Protein AF-A0A6V7MAX3-F1 (afdb_monomer)

InterPro domains:
  IPR036678 MutS, connector domain superfamily [G3DSA:3.30.420.110] (1-130)

Sequence (147 aa):
HIVYERGNPSETTMRIFNTLLATAQKEPLQKDVQFYSAVKTLKILHEGDYFKNESGDDFEWPEGLKSFLNPADSLGLTPHEDKELAINALGGCVYLLKNFVLDQQILGQKHFQEYVPPDVVFSGEKSTVVEGGLSTMVLDAITINNL

pLDDT: mean 82.18, std 13.78, range [38.25, 94.31]

Secondary structure (DSSP, 8-state):
-EEEETT-S-HHHHHHHHHTTTTS-EEEEPBTTTB--HHHHHHHHHHTT--B-TTSSSB---HHHHTTB-TT-TT--SB-GGGHHHHHHHHHHHHHHHHTT-HHHHHTT--------HHHHHTTS-----SS--------HHHHHH-

Solvent-accessible surface area (backbone atoms only — not comparable to full-atom values): 8879 Å² total; per-residue (Å²): 118,46,77,46,48,58,87,66,70,49,72,70,56,50,48,45,47,57,65,80,38,60,87,50,57,73,47,72,25,49,69,72,76,42,21,24,45,32,49,56,27,37,46,50,52,67,72,61,71,32,40,55,39,98,86,62,81,49,82,49,82,36,74,45,50,54,83,38,31,26,89,88,41,94,81,45,49,44,54,22,84,96,37,34,68,61,40,23,54,47,16,35,52,51,44,49,28,51,73,69,73,41,36,62,73,58,53,45,65,51,83,50,76,76,88,71,63,65,68,57,68,73,70,68,84,70,91,71,78,68,90,66,94,69,86,73,82,87,71,54,73,70,57,62,75,73,108

Structure (mmCIF, N/CA/C/O backbone):
data_AF-A0A6V7MAX3-F1
#
_entry.id   AF-A0A6V7MAX3-F1
#
loop_
_atom_site.group_PDB
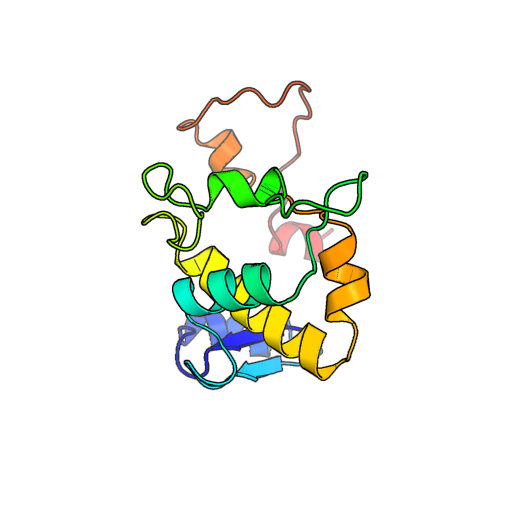_atom_site.id
_atom_site.type_symbol
_atom_site.label_atom_id
_atom_site.label_alt_id
_atom_site.label_comp_id
_atom_site.label_asym_id
_atom_site.label_entity_id
_atom_site.label_seq_id
_atom_site.pdbx_PDB_ins_code
_atom_site.Cartn_x
_atom_site.Cartn_y
_atom_site.Cartn_z
_atom_site.occupancy
_atom_site.B_iso_or_equiv
_atom_site.auth_seq_id
_atom_site.auth_comp_id
_atom_site.auth_asym_id
_atom_site.auth_atom_id
_atom_site.pdbx_PDB_model_num
ATOM 1 N N . HIS A 1 1 ? -14.251 -1.642 0.299 1.00 82.56 1 HIS A N 1
ATOM 2 C CA . HIS A 1 1 ? -13.435 -2.847 0.539 1.00 82.56 1 HIS A CA 1
ATOM 3 C C . HIS A 1 1 ? -12.141 -2.382 1.189 1.00 82.56 1 HIS A C 1
ATOM 5 O O . HIS A 1 1 ? -11.528 -1.471 0.651 1.00 82.56 1 HIS A O 1
ATOM 11 N N . ILE A 1 2 ? -11.790 -2.898 2.366 1.00 88.44 2 ILE A N 1
ATOM 12 C CA . ILE A 1 2 ? -10.567 -2.539 3.094 1.00 88.44 2 ILE A CA 1
ATOM 13 C C . ILE A 1 2 ? -9.586 -3.696 2.987 1.00 88.44 2 ILE A C 1
ATOM 15 O O . ILE A 1 2 ? -9.944 -4.840 3.267 1.00 88.44 2 ILE A O 1
ATOM 19 N N . VAL A 1 3 ? -8.354 -3.370 2.628 1.00 90.88 3 VAL A N 1
ATOM 20 C CA . VAL A 1 3 ? -7.277 -4.321 2.373 1.00 90.88 3 VAL A CA 1
ATOM 21 C C . VAL A 1 3 ? -6.133 -3.960 3.298 1.00 90.88 3 VAL A C 1
ATOM 23 O O . VAL A 1 3 ? -5.757 -2.791 3.383 1.00 90.88 3 VAL A O 1
ATOM 26 N N . TYR A 1 4 ? -5.600 -4.933 4.025 1.00 91.31 4 TYR A N 1
ATOM 27 C CA . TY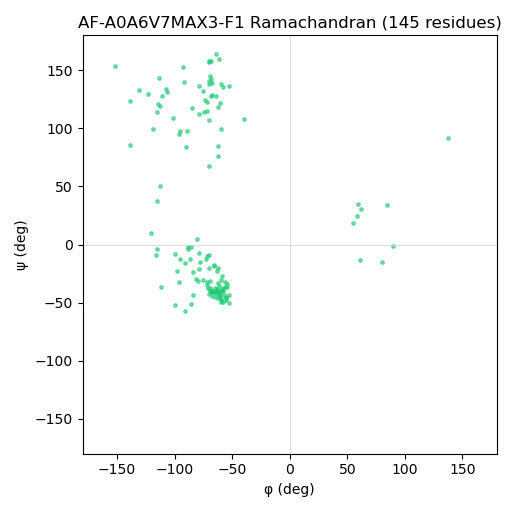R A 1 4 ? -4.502 -4.684 4.952 1.00 91.31 4 TYR A CA 1
ATOM 28 C C . TYR A 1 4 ? -3.641 -5.927 5.134 1.00 91.31 4 TYR A C 1
ATOM 30 O O . TYR A 1 4 ? -4.109 -7.057 5.001 1.00 91.31 4 TYR A O 1
ATOM 38 N N . GLU A 1 5 ? -2.374 -5.716 5.474 1.00 91.69 5 GLU A N 1
ATOM 39 C CA . GLU A 1 5 ? -1.462 -6.796 5.830 1.00 91.69 5 GLU A CA 1
ATOM 40 C C . GLU A 1 5 ? -1.882 -7.436 7.160 1.00 91.69 5 GLU A C 1
ATOM 42 O O . GLU A 1 5 ? -2.065 -6.768 8.186 1.00 91.69 5 GLU A O 1
ATOM 47 N N . ARG A 1 6 ? -2.030 -8.759 7.158 1.00 88.88 6 ARG A N 1
ATOM 48 C CA . ARG A 1 6 ? -2.411 -9.530 8.339 1.00 88.88 6 ARG A CA 1
ATOM 49 C C . ARG A 1 6 ? -1.354 -9.390 9.436 1.00 88.88 6 ARG A C 1
ATOM 51 O O . ARG A 1 6 ? -0.227 -9.841 9.275 1.00 88.88 6 ARG A O 1
ATOM 58 N N . GLY A 1 7 ? -1.761 -8.840 10.579 1.00 84.56 7 GLY A N 1
ATOM 59 C CA . GLY A 1 7 ? -0.893 -8.653 11.747 1.00 84.56 7 GLY A CA 1
ATOM 60 C C . GLY A 1 7 ? -0.134 -7.324 11.777 1.00 84.56 7 GLY A C 1
ATOM 61 O O . GLY A 1 7 ? 0.556 -7.069 12.756 1.00 84.56 7 GLY A O 1
ATOM 62 N N . ASN A 1 8 ? -0.292 -6.473 10.759 1.00 88.50 8 ASN A N 1
ATOM 63 C CA . ASN A 1 8 ? 0.285 -5.131 10.731 1.00 88.50 8 ASN A CA 1
ATOM 64 C C . ASN A 1 8 ? -0.554 -4.051 11.460 1.00 88.50 8 ASN A C 1
ATOM 66 O O . ASN A 1 8 ? 0.028 -3.248 12.188 1.00 88.50 8 ASN A O 1
ATOM 70 N N . PRO A 1 9 ? -1.900 -3.971 11.316 1.00 86.06 9 PRO A N 1
ATOM 71 C CA . PRO A 1 9 ? -2.655 -2.879 11.931 1.00 86.06 9 PRO A CA 1
ATOM 72 C C . PRO A 1 9 ? -2.656 -2.968 13.461 1.00 86.06 9 PRO A C 1
ATOM 74 O O . PRO A 1 9 ? -2.855 -4.037 14.041 1.00 86.06 9 PRO A O 1
ATOM 77 N N . SER A 1 10 ? -2.501 -1.809 14.106 1.00 90.44 10 SER A N 1
ATOM 78 C CA . SER A 1 10 ? -2.591 -1.674 15.563 1.00 90.44 10 SER A CA 1
ATOM 79 C C . SER A 1 10 ? -3.976 -2.064 16.095 1.00 90.44 10 SER A C 1
ATOM 81 O O . SER A 1 10 ? -4.976 -2.011 15.372 1.00 90.44 10 SER A O 1
ATOM 83 N N . GLU A 1 11 ? -4.067 -2.384 17.390 1.00 88.19 11 GLU A N 1
ATOM 84 C CA . GLU A 1 11 ? -5.354 -2.681 18.033 1.00 88.19 11 GLU A CA 1
ATOM 85 C C . GLU A 1 11 ? -6.340 -1.507 17.897 1.00 88.19 11 GLU A C 1
ATOM 87 O O . GLU A 1 11 ? -7.526 -1.711 17.634 1.00 88.19 11 GLU A O 1
ATOM 92 N N . THR A 1 12 ? -5.846 -0.268 17.978 1.00 89.19 12 THR A N 1
ATOM 93 C CA . THR A 1 12 ? -6.643 0.949 17.776 1.00 89.19 12 THR A CA 1
ATOM 94 C C . THR A 1 12 ? -7.213 1.023 16.358 1.00 89.19 12 THR A C 1
ATOM 96 O O . THR A 1 12 ? -8.408 1.260 16.181 1.00 89.19 12 THR A O 1
ATOM 99 N N . THR A 1 13 ? -6.395 0.751 15.339 1.00 87.50 13 THR A N 1
ATOM 100 C CA . THR A 1 13 ? -6.829 0.721 13.931 1.00 87.50 13 THR A CA 1
ATOM 101 C C . THR A 1 13 ? -7.850 -0.392 13.684 1.00 87.50 13 THR A C 1
ATOM 103 O O . THR A 1 13 ? -8.860 -0.179 13.013 1.00 87.50 13 THR A O 1
ATOM 106 N N . MET A 1 14 ? -7.647 -1.566 14.287 1.00 87.00 14 MET A N 1
ATOM 107 C CA . MET A 1 14 ? -8.592 -2.682 14.193 1.00 87.00 14 MET A CA 1
ATOM 108 C C . MET A 1 14 ? -9.933 -2.363 14.861 1.00 87.00 14 MET A C 1
ATOM 110 O O . MET A 1 14 ? -10.985 -2.726 14.329 1.00 87.00 14 MET A O 1
ATOM 114 N N . ARG A 1 15 ? -9.929 -1.642 15.990 1.00 87.94 15 ARG A N 1
ATOM 115 C CA . ARG A 1 15 ? -11.163 -1.134 16.611 1.00 87.94 15 ARG A CA 1
ATOM 116 C C . ARG A 1 15 ? -11.898 -0.177 15.674 1.00 87.94 15 ARG A C 1
ATOM 118 O O . ARG A 1 15 ? -13.103 -0.328 15.509 1.00 87.94 15 ARG A O 1
ATOM 125 N N . ILE A 1 16 ? -11.195 0.733 14.999 1.00 87.25 16 ILE A N 1
ATOM 126 C CA . ILE A 1 16 ? -11.797 1.632 13.997 1.00 87.25 16 ILE A CA 1
ATOM 127 C C . ILE A 1 16 ? -12.471 0.825 12.880 1.00 87.25 16 ILE A C 1
ATOM 129 O O . ILE A 1 16 ? -13.648 1.047 12.592 1.00 87.25 16 ILE A O 1
ATOM 133 N N . PHE A 1 17 ? -11.779 -0.162 12.306 1.00 85.06 17 PHE A N 1
ATOM 134 C CA . PHE A 1 17 ? -12.353 -1.016 11.260 1.00 85.06 17 PHE A CA 1
ATOM 135 C C . PHE A 1 17 ? -13.600 -1.763 11.734 1.00 85.06 17 PHE A C 1
ATOM 137 O O . PHE A 1 17 ? -14.558 -1.921 10.979 1.00 85.06 17 PHE A O 1
ATOM 144 N N . ASN A 1 18 ? -13.605 -2.243 12.975 1.00 83.81 18 ASN A N 1
ATOM 145 C CA . ASN A 1 18 ? -14.707 -3.037 13.509 1.00 83.81 18 ASN A CA 1
ATOM 146 C C . ASN A 1 18 ? -15.904 -2.207 13.965 1.00 83.81 18 ASN A C 1
ATOM 148 O O . ASN A 1 18 ? -17.026 -2.682 13.820 1.00 83.81 18 ASN A O 1
ATOM 152 N N . THR A 1 19 ? -15.683 -0.986 14.442 1.00 85.06 19 THR A N 1
ATOM 153 C CA . THR A 1 19 ? -16.754 -0.119 14.940 1.00 85.06 19 THR A CA 1
ATOM 154 C C . THR A 1 19 ? -17.310 0.777 13.838 1.00 85.06 19 THR A C 1
ATOM 156 O O . THR A 1 19 ? -18.499 0.725 13.544 1.00 85.06 19 THR A O 1
ATOM 159 N N . LEU A 1 20 ? -16.454 1.584 13.205 1.00 81.19 20 LEU A N 1
ATOM 160 C CA . LEU A 1 20 ? -16.879 2.614 12.248 1.00 81.19 20 LEU A CA 1
ATOM 161 C C . LEU A 1 20 ? -17.139 2.038 10.852 1.00 81.19 20 LEU A C 1
ATOM 163 O O . LEU A 1 20 ? -17.990 2.538 10.125 1.00 81.19 20 LEU A O 1
ATOM 167 N N . LEU A 1 21 ? -16.433 0.966 10.482 1.00 79.19 21 LEU A N 1
ATOM 168 C CA . LEU A 1 21 ? -16.536 0.327 9.167 1.00 79.19 21 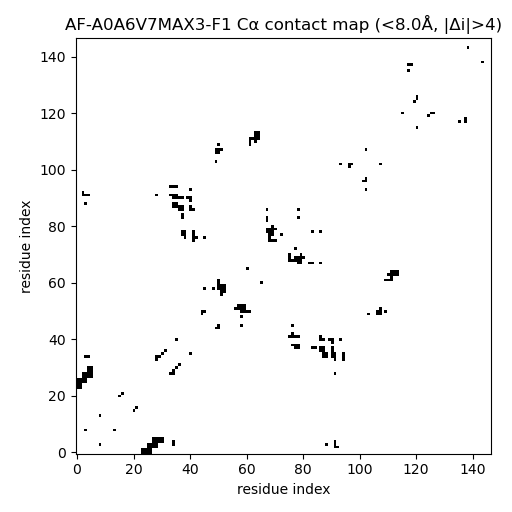LEU A CA 1
ATOM 169 C C . LEU A 1 21 ? -17.096 -1.100 9.275 1.00 79.19 21 LEU A C 1
ATOM 171 O O . LEU A 1 21 ? -16.667 -2.009 8.562 1.00 79.19 21 LEU A O 1
ATOM 175 N N . ALA A 1 22 ? -18.058 -1.313 10.179 1.00 77.06 22 ALA A N 1
ATOM 176 C CA . ALA A 1 22 ? -18.647 -2.626 10.455 1.00 77.06 22 ALA A CA 1
ATOM 177 C C . ALA A 1 22 ? -19.250 -3.304 9.209 1.00 77.06 22 ALA A C 1
ATOM 179 O O . ALA A 1 22 ? -19.186 -4.525 9.085 1.00 77.06 22 ALA A O 1
ATOM 180 N N . THR A 1 23 ? -19.786 -2.518 8.274 1.00 83.44 23 THR A N 1
ATOM 181 C CA . THR A 1 23 ? -20.412 -2.991 7.029 1.00 83.44 23 THR A CA 1
ATOM 182 C C . THR A 1 23 ? -19.425 -3.195 5.878 1.00 83.44 23 THR A C 1
ATOM 184 O O . THR A 1 23 ? -19.782 -3.794 4.865 1.00 83.44 23 THR A O 1
ATOM 187 N N . ALA A 1 24 ? -18.186 -2.709 5.998 1.00 86.38 24 ALA A N 1
ATOM 188 C CA . ALA A 1 24 ? -17.194 -2.829 4.939 1.00 86.38 24 ALA A CA 1
ATOM 189 C C . ALA A 1 24 ? -16.577 -4.235 4.914 1.00 86.38 24 ALA A C 1
ATOM 191 O O . ALA A 1 24 ? -16.170 -4.768 5.948 1.00 86.38 24 ALA A O 1
ATOM 192 N N . GLN A 1 25 ? -16.430 -4.810 3.715 1.00 86.75 25 GLN A N 1
ATOM 193 C CA . GLN A 1 25 ? -15.658 -6.038 3.526 1.00 86.75 25 GLN A CA 1
ATOM 194 C C . GLN A 1 25 ? -14.184 -5.783 3.862 1.00 86.75 25 GLN A C 1
ATOM 196 O O . GLN A 1 25 ? -13.582 -4.839 3.339 1.00 86.75 25 GLN A O 1
ATOM 201 N N . LYS A 1 26 ? -13.634 -6.624 4.739 1.00 88.94 26 LYS A N 1
ATOM 202 C CA . LYS A 1 26 ? -12.268 -6.559 5.263 1.00 88.94 26 LYS A CA 1
ATOM 203 C C . LYS A 1 26 ? -11.513 -7.782 4.778 1.00 88.94 26 LYS A C 1
ATOM 205 O O . LYS A 1 26 ? -11.915 -8.901 5.093 1.00 88.94 26 LYS A O 1
ATOM 210 N N . GLU A 1 27 ? -10.429 -7.566 4.054 1.00 89.12 27 GLU A N 1
ATOM 211 C CA . GLU A 1 27 ? -9.629 -8.645 3.492 1.00 89.12 27 GLU A CA 1
ATOM 212 C C . GLU A 1 27 ? -8.204 -8.591 4.063 1.00 89.12 27 GLU A C 1
ATOM 214 O O . GLU A 1 27 ? -7.390 -7.763 3.640 1.00 89.12 27 GLU A O 1
ATOM 219 N N . PRO A 1 28 ? -7.902 -9.424 5.080 1.00 91.19 28 PRO A N 1
ATOM 220 C CA . PRO A 1 28 ? -6.555 -9.538 5.619 1.00 91.19 28 PRO A CA 1
ATOM 221 C C . PRO A 1 28 ? -5.677 -10.336 4.651 1.00 91.19 28 PRO A C 1
ATOM 223 O O . PRO A 1 28 ? -5.865 -11.541 4.484 1.00 91.19 28 PRO A O 1
ATOM 226 N N . LEU A 1 29 ? -4.682 -9.679 4.062 1.00 92.06 29 LEU A N 1
ATOM 227 C CA . LEU A 1 29 ? -3.750 -10.286 3.117 1.00 92.06 29 LEU A CA 1
ATOM 228 C C . LEU A 1 29 ? -2.501 -10.820 3.823 1.00 92.06 29 LEU A C 1
ATOM 230 O O . LEU A 1 29 ? -1.950 -10.190 4.727 1.00 92.06 29 LEU A O 1
ATOM 234 N N . GLN A 1 30 ? -2.024 -11.989 3.402 1.00 92.38 30 GLN A N 1
ATOM 235 C CA . GLN A 1 30 ? -0.781 -12.569 3.901 1.00 92.38 30 GLN A CA 1
ATOM 236 C C . GLN A 1 30 ? 0.437 -11.740 3.465 1.00 92.38 30 GLN A C 1
ATOM 238 O O . GLN A 1 30 ? 0.623 -11.479 2.273 1.00 92.38 30 GLN A O 1
ATOM 243 N N . LYS A 1 31 ? 1.294 -11.387 4.430 1.00 91.06 31 LYS A N 1
ATOM 244 C CA . LYS A 1 31 ? 2.558 -10.673 4.207 1.00 91.06 31 LYS A CA 1
ATOM 245 C C . LYS A 1 31 ? 3.434 -11.370 3.162 1.00 91.06 31 LYS A C 1
ATOM 247 O O . LYS A 1 31 ? 3.544 -12.596 3.182 1.00 91.06 31 LYS A O 1
ATOM 252 N N . ASP A 1 32 ? 4.029 -10.591 2.259 1.00 85.56 32 ASP A N 1
ATOM 253 C CA . ASP A 1 32 ? 4.961 -10.989 1.186 1.00 85.56 32 ASP A CA 1
ATOM 254 C C . ASP A 1 32 ? 4.406 -11.968 0.128 1.00 85.56 32 ASP A C 1
ATOM 256 O O . ASP A 1 32 ? 4.982 -12.126 -0.957 1.00 85.56 32 ASP A O 1
ATOM 260 N N . VAL A 1 33 ? 3.251 -12.586 0.387 1.00 89.69 33 VAL A N 1
ATOM 261 C CA . VAL A 1 33 ? 2.563 -13.513 -0.521 1.00 89.69 33 VAL A CA 1
ATOM 262 C C . VAL A 1 33 ? 1.433 -12.811 -1.262 1.00 89.69 33 VAL A C 1
ATOM 264 O O . VAL A 1 33 ? 1.388 -12.877 -2.487 1.00 89.69 33 VAL A O 1
ATOM 267 N N . GLN A 1 34 ? 0.550 -12.137 -0.528 1.00 91.12 34 GLN A N 1
ATOM 268 C CA . GLN A 1 34 ? -0.622 -11.430 -1.054 1.00 91.12 34 GLN A CA 1
ATOM 269 C C . GLN A 1 34 ? -0.475 -9.915 -0.888 1.00 91.12 34 GLN A C 1
ATOM 271 O O . GLN A 1 34 ? -0.863 -9.148 -1.758 1.00 91.12 34 GLN A O 1
ATOM 276 N N . PHE A 1 35 ? 0.129 -9.479 0.217 1.00 93.56 35 PHE A N 1
ATOM 277 C CA . PHE A 1 35 ? 0.516 -8.092 0.433 1.00 93.56 35 PHE A CA 1
ATOM 278 C C . PHE A 1 35 ? 1.985 -7.937 0.037 1.00 93.56 35 PHE A C 1
ATOM 280 O O . PHE A 1 35 ? 2.883 -8.316 0.792 1.00 93.56 35 PHE A O 1
ATOM 287 N N . TYR A 1 36 ? 2.227 -7.503 -1.199 1.00 93.19 36 TYR A N 1
ATOM 288 C CA . TYR A 1 36 ? 3.575 -7.429 -1.759 1.00 93.19 36 TYR A CA 1
ATOM 289 C C . TYR A 1 36 ? 4.428 -6.349 -1.086 1.00 93.19 36 TYR A C 1
ATOM 291 O O . TYR A 1 36 ? 3.942 -5.262 -0.784 1.00 93.19 36 TYR A O 1
ATOM 299 N N . SER A 1 37 ? 5.717 -6.646 -0.907 1.00 93.75 37 SER A N 1
ATOM 300 C CA . SER A 1 37 ? 6.719 -5.645 -0.540 1.00 93.75 37 SER A CA 1
ATOM 301 C C . SER A 1 37 ? 6.962 -4.664 -1.684 1.00 93.75 37 SER A C 1
ATOM 303 O O . SER A 1 37 ? 6.738 -4.988 -2.849 1.00 93.75 37 SER A O 1
ATOM 305 N N . ALA A 1 38 ? 7.473 -3.479 -1.374 1.00 92.12 38 ALA A N 1
ATOM 306 C CA . ALA A 1 38 ? 7.530 -2.364 -2.304 1.00 92.12 38 ALA A CA 1
ATOM 307 C C . ALA A 1 38 ? 8.361 -2.704 -3.544 1.00 92.12 38 ALA A C 1
ATOM 309 O O . ALA A 1 38 ? 7.912 -2.517 -4.672 1.00 92.12 38 ALA A O 1
ATOM 310 N N . VAL A 1 39 ? 9.523 -3.324 -3.336 1.00 92.12 39 VAL A N 1
ATOM 311 C CA . VAL A 1 39 ? 10.388 -3.816 -4.418 1.00 92.12 39 VAL A CA 1
ATOM 312 C C . VAL A 1 39 ? 9.666 -4.856 -5.282 1.00 92.12 39 VAL A C 1
ATOM 314 O O . VAL A 1 39 ? 9.793 -4.851 -6.505 1.00 92.12 39 VAL A O 1
ATOM 317 N N . LYS A 1 40 ? 8.888 -5.758 -4.672 1.00 93.69 40 LYS A N 1
ATOM 318 C CA . LYS A 1 40 ? 8.113 -6.767 -5.408 1.00 93.69 40 LYS A CA 1
ATOM 319 C C . LYS A 1 40 ? 6.966 -6.125 -6.192 1.00 93.69 40 LYS A C 1
ATOM 321 O O . LYS A 1 40 ? 6.746 -6.505 -7.337 1.00 93.69 40 LYS A O 1
ATOM 326 N N . THR A 1 41 ? 6.282 -5.140 -5.617 1.00 93.81 41 THR A N 1
ATOM 327 C CA . THR A 1 41 ? 5.226 -4.369 -6.282 1.00 93.81 41 THR A CA 1
ATOM 328 C C . THR A 1 41 ? 5.760 -3.663 -7.521 1.00 93.81 41 THR A C 1
ATOM 330 O O . THR A 1 41 ? 5.183 -3.818 -8.594 1.00 93.81 41 THR A O 1
ATOM 333 N N . LEU A 1 42 ? 6.881 -2.944 -7.405 1.00 92.62 42 LEU A N 1
ATOM 334 C CA . LEU A 1 42 ? 7.481 -2.226 -8.533 1.00 92.62 42 LEU A CA 1
ATOM 335 C C . LEU A 1 42 ? 7.914 -3.179 -9.650 1.00 92.62 42 LEU A C 1
ATOM 337 O O . LEU A 1 42 ? 7.631 -2.916 -10.815 1.00 92.62 42 LEU A O 1
ATOM 341 N N . LYS A 1 43 ? 8.501 -4.331 -9.306 1.00 92.75 43 LYS A N 1
ATOM 342 C CA . LYS A 1 43 ? 8.824 -5.379 -10.289 1.00 92.75 43 LYS A CA 1
ATOM 343 C C . LYS A 1 43 ? 7.584 -5.897 -11.013 1.00 92.75 43 LYS A C 1
ATOM 345 O O . LYS A 1 43 ? 7.579 -5.949 -12.235 1.00 92.75 43 LYS A O 1
ATOM 350 N N . ILE A 1 44 ? 6.515 -6.217 -10.281 1.00 92.12 44 ILE A N 1
ATOM 351 C CA . ILE A 1 44 ? 5.257 -6.699 -10.876 1.00 92.12 44 ILE A CA 1
ATOM 352 C C . ILE A 1 44 ? 4.627 -5.637 -11.782 1.00 92.12 44 ILE A C 1
ATOM 354 O O . ILE A 1 44 ? 4.066 -5.980 -12.817 1.00 92.12 44 ILE A O 1
ATOM 358 N N . LEU A 1 45 ? 4.701 -4.362 -11.401 1.00 91.50 45 LEU A N 1
ATOM 359 C CA . LEU A 1 45 ? 4.192 -3.256 -12.210 1.00 91.50 45 LEU A CA 1
ATOM 360 C C . LEU A 1 45 ? 5.010 -3.049 -13.489 1.00 91.50 45 LEU A C 1
ATOM 362 O O . LEU A 1 45 ? 4.430 -2.820 -14.548 1.00 91.50 45 LEU A O 1
ATOM 366 N N . HIS A 1 46 ? 6.333 -3.170 -13.395 1.00 90.06 46 HIS A N 1
ATOM 367 C CA . HIS A 1 46 ? 7.235 -3.075 -14.537 1.00 90.06 46 HIS A CA 1
ATOM 368 C C . HIS A 1 46 ? 7.062 -4.256 -15.509 1.00 90.06 46 HIS A C 1
ATOM 370 O O . HIS A 1 46 ? 6.991 -4.068 -16.717 1.00 90.06 46 HIS A O 1
ATOM 376 N N . GLU A 1 47 ? 6.957 -5.483 -14.994 1.00 89.94 47 GLU A N 1
ATOM 377 C CA . GLU A 1 47 ? 6.794 -6.707 -15.797 1.00 89.94 47 GLU A CA 1
ATOM 378 C C . GLU A 1 47 ? 5.358 -6.924 -16.300 1.00 89.94 47 GLU A C 1
ATOM 380 O O . GLU A 1 47 ? 5.138 -7.674 -17.248 1.00 89.94 47 GLU A O 1
ATOM 385 N N . GLY A 1 48 ? 4.366 -6.306 -15.655 1.00 85.56 48 GLY A N 1
ATOM 386 C CA . GLY A 1 48 ? 2.944 -6.538 -15.919 1.00 85.56 48 GLY A CA 1
ATOM 387 C C . GLY A 1 48 ? 2.377 -5.795 -17.126 1.00 85.56 48 GLY A C 1
ATOM 388 O O . GLY A 1 48 ? 1.177 -5.881 -17.373 1.00 85.56 48 GLY A O 1
ATOM 389 N N . ASP A 1 49 ? 3.227 -5.089 -17.872 1.00 86.38 49 ASP A N 1
ATOM 390 C CA . ASP A 1 49 ? 2.894 -4.458 -19.151 1.00 86.38 49 ASP A CA 1
ATOM 391 C C . ASP A 1 49 ? 1.732 -3.442 -19.075 1.00 86.38 49 ASP A C 1
ATOM 393 O O . ASP A 1 49 ? 1.038 -3.164 -20.055 1.00 86.38 49 ASP A O 1
ATOM 397 N N . TYR A 1 50 ? 1.511 -2.873 -17.883 1.00 89.06 50 TYR A N 1
ATOM 398 C CA . TYR A 1 50 ? 0.427 -1.923 -17.620 1.00 89.06 50 TYR A CA 1
ATOM 399 C C . TYR A 1 50 ? 0.718 -0.537 -18.198 1.00 89.06 50 TYR A C 1
ATOM 401 O O . TYR A 1 50 ? -0.203 0.197 -18.545 1.00 89.06 50 TYR A O 1
ATOM 409 N N . PHE A 1 51 ? 1.993 -0.144 -18.271 1.00 88.69 51 PHE A N 1
ATOM 410 C CA . PHE A 1 51 ? 2.377 1.251 -18.465 1.00 88.69 51 PHE A CA 1
ATOM 411 C C . PHE A 1 51 ? 3.036 1.547 -19.818 1.00 88.69 51 PHE A C 1
ATOM 413 O O . PHE A 1 51 ? 4.060 2.226 -19.888 1.00 88.69 51 PHE A O 1
ATOM 420 N N . LYS A 1 52 ? 2.406 1.120 -20.913 1.00 85.00 52 LYS A N 1
ATOM 421 C CA . LYS A 1 52 ? 2.868 1.429 -22.278 1.00 85.00 52 LYS A CA 1
ATOM 422 C C . LYS A 1 52 ? 2.678 2.893 -22.643 1.00 85.00 52 LYS A C 1
ATOM 424 O O . LYS A 1 52 ? 1.649 3.485 -22.312 1.00 85.00 52 LYS A O 1
ATOM 429 N N . ASN A 1 53 ? 3.662 3.492 -23.301 1.00 78.31 53 ASN A N 1
ATOM 430 C CA . ASN A 1 53 ? 3.531 4.835 -23.861 1.00 78.31 53 ASN A CA 1
ATOM 431 C C . ASN A 1 53 ? 2.458 4.872 -24.976 1.00 78.31 53 ASN A C 1
ATOM 433 O O . ASN A 1 53 ? 2.069 3.828 -25.498 1.00 78.31 53 ASN A O 1
ATOM 437 N N . GLU A 1 54 ? 1.992 6.059 -25.366 1.00 68.50 54 GLU A N 1
ATOM 438 C CA . GLU A 1 54 ? 0.994 6.246 -26.436 1.00 68.50 54 GLU A CA 1
ATOM 439 C C . GLU A 1 54 ? 1.467 5.669 -27.785 1.00 68.50 54 GLU A C 1
ATOM 441 O O . GLU A 1 54 ? 0.660 5.207 -28.589 1.00 68.50 54 GLU A O 1
ATOM 446 N N . SER A 1 55 ? 2.787 5.619 -27.994 1.00 68.75 55 SER A N 1
ATOM 447 C CA . SER A 1 55 ? 3.443 4.976 -29.143 1.00 68.75 55 SER A CA 1
ATOM 448 C C . SER A 1 55 ? 3.547 3.446 -29.034 1.00 68.75 55 SER A C 1
ATOM 450 O O . SER A 1 55 ? 3.975 2.797 -29.983 1.00 68.75 55 SER A O 1
ATOM 452 N N . GLY A 1 56 ? 3.181 2.860 -27.891 1.00 65.44 56 GLY A N 1
ATOM 453 C CA . GLY A 1 56 ? 3.053 1.416 -27.665 1.00 65.44 56 GLY A CA 1
ATOM 454 C C . GLY A 1 56 ? 4.340 0.632 -27.389 1.00 65.44 56 GLY A C 1
ATOM 455 O O . GLY A 1 56 ? 4.233 -0.493 -26.905 1.00 65.44 56 GLY A O 1
ATOM 456 N N . ASP A 1 57 ? 5.516 1.202 -27.662 1.00 69.50 57 ASP A N 1
ATOM 457 C CA . ASP A 1 57 ? 6.775 0.436 -27.685 1.00 69.50 57 ASP A CA 1
ATOM 458 C C . ASP A 1 57 ? 7.584 0.503 -26.377 1.00 69.50 57 ASP A C 1
ATOM 460 O O . ASP A 1 57 ? 8.207 -0.483 -25.997 1.00 69.50 57 ASP A O 1
ATOM 464 N N . ASP A 1 58 ? 7.525 1.626 -25.649 1.00 80.81 58 ASP A N 1
ATOM 465 C CA . ASP A 1 58 ? 8.328 1.840 -24.437 1.00 80.81 58 ASP A CA 1
ATOM 466 C C . ASP A 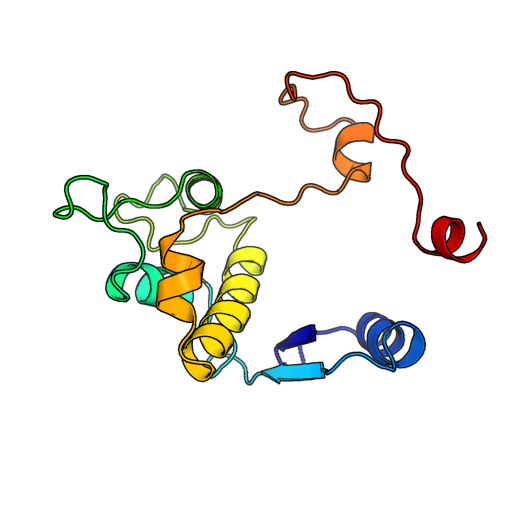1 58 ? 7.485 1.921 -23.158 1.00 80.81 58 ASP A C 1
ATOM 468 O O . ASP A 1 58 ? 6.381 2.482 -23.124 1.00 80.81 58 ASP A O 1
ATOM 472 N N . PHE A 1 59 ? 8.047 1.369 -22.084 1.00 86.88 59 PHE A N 1
ATOM 473 C CA . PHE A 1 59 ? 7.510 1.451 -20.731 1.00 86.88 59 PHE A CA 1
ATOM 474 C C . PHE A 1 59 ? 7.768 2.838 -20.134 1.00 86.88 59 PHE A C 1
ATOM 476 O O . PHE A 1 59 ? 8.895 3.333 -20.147 1.00 86.88 59 PHE A O 1
ATOM 483 N N . GLU A 1 60 ? 6.739 3.446 -19.544 1.00 87.81 60 GLU A N 1
ATOM 484 C CA . GLU A 1 60 ? 6.884 4.715 -18.833 1.00 87.81 60 GLU A CA 1
ATOM 485 C C . GLU A 1 60 ? 6.079 4.730 -17.531 1.00 87.81 60 GLU A C 1
ATOM 487 O O . GLU A 1 60 ? 4.855 4.591 -17.545 1.00 87.81 60 GLU A O 1
ATOM 492 N N . TRP A 1 61 ? 6.758 4.980 -16.408 1.00 89.12 61 TRP A N 1
ATOM 493 C CA . TRP A 1 61 ? 6.109 5.182 -15.114 1.00 89.12 61 TRP A CA 1
ATOM 494 C C . TRP A 1 61 ? 5.131 6.375 -15.143 1.00 89.12 61 TRP A C 1
ATOM 496 O O . TRP A 1 61 ? 5.478 7.433 -15.670 1.00 89.12 61 TRP A O 1
ATOM 506 N N . PRO A 1 62 ? 3.940 6.264 -14.529 1.00 89.44 62 PRO A N 1
ATOM 507 C CA . PRO A 1 62 ? 2.979 7.362 -14.458 1.00 89.44 62 PRO A CA 1
ATOM 508 C C . PRO A 1 62 ? 3.488 8.490 -13.552 1.00 89.44 62 PRO A C 1
ATOM 510 O O . PRO A 1 62 ? 4.118 8.231 -12.526 1.00 89.44 62 PRO A O 1
ATOM 513 N N . GLU A 1 63 ? 3.186 9.746 -13.898 1.00 86.31 63 GLU A N 1
ATOM 514 C CA . GLU A 1 63 ? 3.694 10.937 -13.192 1.00 86.31 63 GLU A CA 1
ATOM 515 C C . GLU A 1 63 ? 3.434 10.904 -11.682 1.00 86.31 63 GLU A C 1
ATOM 517 O O . GLU A 1 63 ? 4.348 11.147 -10.895 1.00 86.31 63 GLU A O 1
ATOM 522 N N . GLY A 1 64 ? 2.226 10.507 -11.271 1.00 85.31 64 GLY A N 1
ATOM 523 C CA . GLY A 1 64 ? 1.858 10.407 -9.858 1.00 85.31 64 GLY A CA 1
ATOM 524 C C . GLY A 1 64 ? 2.620 9.336 -9.074 1.00 85.31 64 GLY A C 1
ATOM 525 O O . GLY A 1 64 ? 2.651 9.396 -7.849 1.00 85.31 64 GLY A O 1
ATOM 526 N N . LEU A 1 65 ? 3.257 8.375 -9.753 1.00 88.06 65 LEU A N 1
ATOM 527 C CA . LEU A 1 65 ? 4.083 7.348 -9.116 1.00 88.06 65 LEU A CA 1
ATOM 528 C C . LEU A 1 65 ? 5.578 7.691 -9.162 1.00 88.06 65 LEU A C 1
ATOM 530 O O . LEU A 1 65 ? 6.313 7.228 -8.296 1.00 88.06 65 LEU A O 1
ATOM 534 N N . LYS A 1 66 ? 6.033 8.544 -10.097 1.00 87.56 66 LYS A N 1
ATOM 535 C CA . LYS A 1 66 ? 7.451 8.949 -10.218 1.00 87.56 66 LYS A CA 1
ATOM 536 C C . LYS A 1 66 ? 8.001 9.517 -8.900 1.00 87.56 66 LYS A C 1
ATOM 538 O O . LYS A 1 66 ? 9.132 9.215 -8.537 1.00 87.56 66 LYS A O 1
ATOM 543 N N . SER A 1 67 ? 7.191 10.262 -8.139 1.00 88.25 67 SER A N 1
ATOM 544 C CA . SER A 1 67 ? 7.594 10.837 -6.841 1.00 88.25 67 SER A CA 1
ATOM 545 C C . SER A 1 67 ? 7.770 9.805 -5.715 1.00 88.25 67 SER A C 1
ATOM 547 O O . SER A 1 67 ? 8.234 10.169 -4.634 1.00 88.25 67 SER A O 1
ATOM 549 N N . PHE A 1 68 ? 7.371 8.548 -5.935 1.00 88.44 68 PHE A N 1
ATOM 550 C CA . PHE A 1 68 ? 7.487 7.433 -4.989 1.00 88.44 68 PHE A CA 1
ATOM 551 C C . PHE A 1 68 ? 8.686 6.524 -5.290 1.00 88.44 68 PHE A C 1
ATOM 553 O O . PHE A 1 68 ? 9.000 5.644 -4.487 1.00 88.44 68 PHE A O 1
ATOM 560 N N . LEU A 1 69 ? 9.363 6.737 -6.419 1.00 90.56 69 LEU A N 1
ATOM 561 C CA . LEU A 1 69 ? 10.524 5.963 -6.851 1.00 90.56 69 LEU A CA 1
ATOM 562 C C . LEU A 1 69 ? 11.819 6.625 -6.375 1.00 90.56 69 LEU A C 1
ATOM 564 O O . LEU A 1 69 ? 11.884 7.841 -6.185 1.00 90.56 69 LEU A O 1
ATOM 568 N N . ASN A 1 70 ? 12.864 5.824 -6.188 1.00 89.00 70 ASN A N 1
ATOM 569 C CA . ASN A 1 70 ? 14.182 6.348 -5.855 1.00 89.00 70 ASN A CA 1
ATOM 570 C C . ASN A 1 70 ? 14.808 7.037 -7.089 1.00 89.00 70 ASN A C 1
ATOM 572 O O . ASN A 1 70 ? 15.000 6.370 -8.106 1.00 89.00 70 ASN A O 1
ATOM 576 N N . PRO A 1 71 ? 15.188 8.329 -7.019 1.00 83.00 71 PRO A N 1
ATOM 577 C CA . PRO A 1 71 ? 15.792 9.041 -8.149 1.00 83.00 71 PRO A CA 1
ATOM 578 C C . PRO A 1 71 ? 17.173 8.503 -8.552 1.00 83.00 71 PRO A C 1
ATOM 580 O O . PRO A 1 71 ? 17.634 8.781 -9.656 1.00 83.00 71 PRO A O 1
ATOM 583 N N . ALA A 1 72 ? 17.848 7.751 -7.674 1.00 81.81 72 ALA A N 1
ATOM 584 C CA . ALA A 1 72 ? 19.134 7.126 -7.976 1.00 81.81 72 ALA A CA 1
ATOM 585 C C . ALA A 1 72 ? 19.005 5.853 -8.835 1.00 81.81 72 ALA A C 1
ATOM 587 O O . ALA A 1 72 ? 20.005 5.382 -9.375 1.00 81.81 72 ALA A O 1
ATOM 588 N N . ASP A 1 73 ? 17.799 5.289 -8.956 1.00 84.38 73 ASP A N 1
ATOM 589 C CA . ASP A 1 73 ? 17.536 4.071 -9.719 1.00 84.38 73 ASP A CA 1
ATOM 590 C C . ASP A 1 73 ? 16.924 4.416 -11.082 1.00 84.38 73 ASP A C 1
ATOM 592 O O . ASP A 1 73 ? 15.758 4.796 -11.181 1.00 84.38 7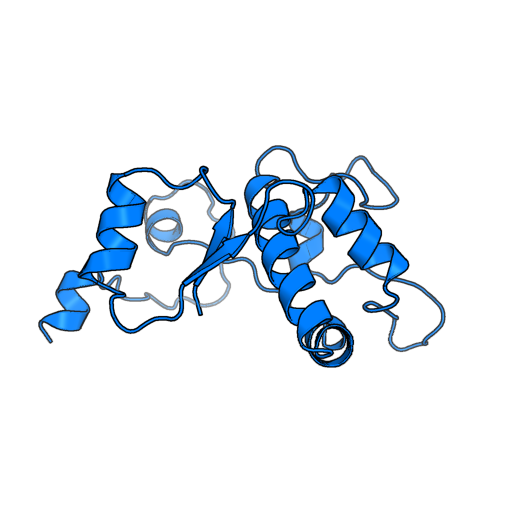3 ASP A O 1
ATOM 596 N N . SER A 1 74 ? 17.701 4.240 -12.153 1.00 77.50 74 SER A N 1
ATOM 597 C CA . SER A 1 74 ? 17.262 4.526 -13.525 1.00 77.50 74 SER A CA 1
ATOM 598 C C . SER A 1 74 ? 16.096 3.652 -13.994 1.00 77.50 74 SER A C 1
ATOM 600 O O . SER A 1 74 ? 15.390 4.041 -14.921 1.00 77.50 74 SER A O 1
ATOM 602 N N . LEU A 1 75 ? 15.896 2.477 -13.386 1.00 79.44 75 LEU A N 1
ATOM 603 C CA . LEU A 1 75 ? 14.781 1.578 -13.710 1.00 79.44 75 LEU A CA 1
ATOM 604 C C . LEU A 1 75 ? 13.544 1.854 -12.839 1.00 79.44 75 LEU A C 1
ATOM 606 O O . LEU A 1 75 ? 12.442 1.409 -13.165 1.00 79.44 75 LEU A O 1
ATOM 610 N N . GLY A 1 76 ? 13.702 2.586 -11.732 1.00 83.75 76 GLY A N 1
ATOM 611 C CA . GLY A 1 76 ? 12.618 2.849 -10.786 1.00 83.75 76 GLY A CA 1
ATOM 612 C C . GLY A 1 76 ? 12.064 1.579 -10.132 1.00 83.75 76 GLY A C 1
ATOM 613 O O . GLY A 1 76 ? 10.877 1.511 -9.826 1.00 83.75 76 GLY A O 1
ATOM 614 N N . LEU A 1 77 ? 12.896 0.551 -9.940 1.00 87.56 77 LEU A N 1
ATOM 615 C CA . LEU A 1 77 ? 12.515 -0.700 -9.267 1.00 87.56 77 LEU A CA 1
ATOM 616 C C . LEU A 1 77 ? 12.713 -0.635 -7.749 1.00 87.56 77 LEU A C 1
ATOM 618 O O . LEU A 1 77 ? 12.355 -1.571 -7.026 1.00 87.56 77 LEU A O 1
ATOM 622 N N . THR A 1 78 ? 13.269 0.476 -7.274 1.00 89.69 78 THR A N 1
ATOM 623 C CA . THR A 1 78 ? 13.528 0.753 -5.868 1.00 89.69 78 THR A CA 1
ATOM 624 C C . THR A 1 78 ? 12.600 1.868 -5.377 1.00 89.69 78 THR A C 1
ATOM 626 O O . THR A 1 78 ? 12.543 2.932 -6.000 1.00 89.69 78 THR A O 1
ATOM 629 N N . PRO A 1 79 ? 11.868 1.659 -4.267 1.00 90.38 79 PRO A N 1
ATOM 630 C CA . PRO A 1 79 ? 11.029 2.695 -3.676 1.00 90.38 79 PRO A CA 1
ATOM 631 C C . PRO A 1 79 ? 11.879 3.801 -3.038 1.00 90.38 79 PRO A C 1
ATOM 633 O O . PRO A 1 79 ? 13.021 3.576 -2.636 1.00 90.38 79 PRO A O 1
ATOM 636 N N . HIS A 1 80 ? 11.301 4.989 -2.897 1.00 90.94 80 HIS A N 1
ATOM 637 C CA . HIS A 1 80 ? 11.854 6.036 -2.042 1.00 90.94 80 HIS A CA 1
ATOM 638 C C . HIS A 1 80 ? 11.711 5.645 -0.558 1.00 90.94 80 HIS A C 1
ATOM 640 O O . HIS A 1 80 ? 10.668 5.119 -0.165 1.00 90.94 80 HIS A O 1
ATOM 646 N N . GLU A 1 81 ? 12.722 5.937 0.270 1.00 85.00 81 GLU A N 1
ATOM 647 C CA . GLU A 1 81 ? 12.792 5.502 1.681 1.00 85.00 81 GLU A CA 1
ATOM 648 C C . GLU A 1 81 ? 11.558 5.943 2.489 1.00 85.00 81 GLU A C 1
ATOM 650 O O . GLU A 1 81 ? 10.886 5.123 3.109 1.00 85.00 81 GLU A O 1
ATOM 655 N N . ASP A 1 82 ? 11.163 7.214 2.371 1.00 87.38 82 ASP A N 1
ATOM 656 C CA . ASP A 1 82 ? 9.989 7.755 3.080 1.00 87.38 82 ASP A CA 1
ATOM 657 C C . ASP A 1 82 ? 8.627 7.276 2.544 1.00 87.38 82 ASP A C 1
ATOM 659 O O . ASP A 1 82 ? 7.583 7.555 3.137 1.00 87.38 82 ASP A O 1
ATOM 663 N N . LYS A 1 83 ? 8.601 6.597 1.392 1.00 88.25 83 LYS A N 1
ATOM 664 C CA . LYS A 1 83 ? 7.365 6.259 0.666 1.00 88.25 83 LYS A CA 1
ATOM 665 C C . LYS A 1 83 ? 7.163 4.755 0.476 1.00 88.25 83 LYS A C 1
ATOM 667 O O . LYS A 1 83 ? 6.227 4.334 -0.206 1.00 88.25 83 LYS A O 1
ATOM 672 N N . GLU A 1 84 ? 7.982 3.935 1.131 1.00 91.31 84 GLU A N 1
ATOM 673 C CA . GLU A 1 84 ? 7.918 2.475 1.044 1.00 91.31 84 GLU A CA 1
ATOM 674 C C . GLU A 1 84 ? 6.539 1.925 1.451 1.00 91.31 84 GLU A C 1
ATOM 676 O O . GLU A 1 84 ? 5.965 1.083 0.757 1.00 91.31 84 GLU A O 1
ATOM 681 N N . LEU A 1 85 ? 5.954 2.453 2.532 1.00 90.69 85 LEU A N 1
ATOM 682 C CA . LEU A 1 85 ? 4.645 2.017 3.033 1.00 90.69 85 LEU A CA 1
ATOM 683 C C . LEU A 1 85 ? 3.516 2.235 2.015 1.00 90.69 85 LEU A C 1
ATOM 685 O O . LEU A 1 85 ? 2.612 1.404 1.914 1.00 90.69 85 LEU A O 1
ATOM 689 N N . ALA A 1 86 ? 3.580 3.319 1.239 1.00 92.06 86 ALA A N 1
ATOM 690 C CA . ALA A 1 86 ? 2.590 3.609 0.207 1.00 92.06 86 ALA A CA 1
ATOM 691 C C . ALA A 1 86 ? 2.671 2.594 -0.943 1.00 92.06 86 ALA A C 1
ATOM 693 O O . ALA A 1 86 ? 1.644 2.107 -1.417 1.00 92.06 86 ALA A O 1
ATOM 694 N N . ILE A 1 87 ? 3.886 2.206 -1.345 1.00 93.44 87 ILE A N 1
ATOM 695 C CA . ILE A 1 87 ? 4.090 1.201 -2.397 1.00 93.44 87 ILE A CA 1
ATOM 696 C C . ILE A 1 87 ? 3.725 -0.207 -1.892 1.00 93.44 87 ILE A C 1
ATOM 698 O O . ILE A 1 87 ? 3.153 -0.997 -2.646 1.00 93.44 87 ILE A O 1
ATOM 702 N N . ASN A 1 88 ? 3.968 -0.522 -0.616 1.00 93.12 88 ASN A N 1
ATOM 703 C CA . ASN A 1 88 ? 3.481 -1.764 -0.001 1.00 93.12 88 ASN A CA 1
ATOM 704 C C . ASN A 1 88 ? 1.943 -1.844 -0.055 1.00 93.12 88 ASN A C 1
ATOM 706 O O . ASN A 1 88 ? 1.379 -2.854 -0.480 1.00 93.12 88 ASN A O 1
ATOM 710 N N . ALA A 1 89 ? 1.258 -0.754 0.312 1.00 92.75 89 ALA A N 1
ATOM 711 C CA . ALA A 1 89 ? -0.199 -0.665 0.229 1.00 92.75 89 ALA A CA 1
ATOM 712 C C . ALA A 1 89 ? -0.709 -0.830 -1.210 1.00 92.75 89 ALA A C 1
ATOM 714 O O . ALA A 1 89 ? -1.655 -1.589 -1.445 1.00 92.75 89 ALA A O 1
ATOM 715 N N . LEU A 1 90 ? -0.040 -0.201 -2.183 1.00 93.31 90 LEU A N 1
ATOM 716 C CA . LEU A 1 90 ? -0.323 -0.410 -3.603 1.00 93.31 90 LEU A CA 1
ATOM 717 C C . LEU A 1 90 ? -0.156 -1.884 -3.998 1.00 93.31 90 LEU A C 1
ATOM 719 O O . LEU A 1 90 ? -0.982 -2.408 -4.738 1.00 93.31 90 LEU A O 1
ATOM 723 N N . GLY A 1 91 ? 0.850 -2.575 -3.461 1.00 93.81 91 GLY A N 1
ATOM 724 C CA . GLY A 1 91 ? 1.074 -4.005 -3.675 1.00 93.81 91 GLY A CA 1
ATOM 725 C C . GLY A 1 91 ? -0.125 -4.875 -3.307 1.00 93.81 91 GLY A C 1
ATOM 726 O O . GLY A 1 91 ? -0.524 -5.737 -4.091 1.00 93.81 91 GLY A O 1
ATOM 727 N N . GLY A 1 92 ? -0.744 -4.613 -2.152 1.00 92.94 92 GLY A N 1
ATOM 728 C CA . GLY A 1 92 ? -1.981 -5.286 -1.745 1.00 92.94 92 GLY A CA 1
ATOM 729 C C . GLY A 1 92 ? -3.158 -4.998 -2.686 1.00 92.94 92 GLY A C 1
ATOM 730 O O . GLY A 1 92 ? -3.911 -5.909 -3.036 1.00 92.94 92 GLY A O 1
ATOM 731 N N . CYS A 1 93 ? -3.292 -3.755 -3.157 1.00 93.12 93 CYS A N 1
ATOM 732 C CA . CYS A 1 93 ? -4.312 -3.388 -4.143 1.00 93.12 93 CYS A CA 1
ATOM 733 C C . CYS A 1 93 ? -4.087 -4.088 -5.492 1.00 93.12 93 CYS A C 1
ATOM 735 O O . CYS A 1 93 ? -5.029 -4.642 -6.057 1.00 93.12 93 CYS A O 1
ATOM 737 N N . VAL A 1 94 ? -2.848 -4.112 -5.992 1.00 93.88 94 VAL A N 1
ATOM 738 C CA . VAL A 1 94 ? -2.477 -4.771 -7.256 1.00 93.88 94 VAL A CA 1
ATOM 739 C C . VAL A 1 94 ? -2.756 -6.271 -7.189 1.00 93.88 94 VAL A C 1
ATOM 741 O O . VAL A 1 94 ? -3.312 -6.825 -8.136 1.00 93.88 94 VAL A O 1
ATOM 744 N N . TYR A 1 95 ? -2.442 -6.928 -6.067 1.00 94.31 95 TYR A N 1
ATOM 745 C CA . TYR A 1 95 ? -2.773 -8.340 -5.864 1.00 94.31 95 TYR A CA 1
ATOM 746 C C . TYR A 1 95 ? -4.272 -8.613 -6.039 1.00 94.31 95 TYR A C 1
ATOM 748 O O . TYR A 1 95 ? -4.654 -9.550 -6.742 1.00 94.31 95 TYR A O 1
ATOM 756 N N . LEU A 1 96 ? -5.126 -7.775 -5.448 1.00 92.75 96 LEU A N 1
ATOM 757 C CA . LEU A 1 96 ? -6.575 -7.934 -5.560 1.00 92.75 96 LEU A CA 1
ATOM 758 C C . LEU A 1 96 ? -7.101 -7.619 -6.952 1.00 92.75 96 LEU A C 1
ATOM 760 O O . LEU A 1 96 ? -7.925 -8.368 -7.468 1.00 92.75 96 LEU A O 1
ATOM 764 N N . LEU A 1 97 ? -6.609 -6.552 -7.580 1.00 92.38 97 LEU A N 1
ATOM 765 C CA . LEU A 1 97 ? -6.971 -6.227 -8.959 1.00 92.38 97 LEU A CA 1
ATOM 766 C C . LEU A 1 97 ? -6.630 -7.383 -9.903 1.00 92.38 97 LEU A C 1
ATOM 768 O O . LEU A 1 97 ? -7.440 -7.727 -10.763 1.00 92.38 97 LEU A O 1
ATOM 772 N N . LYS A 1 98 ? -5.484 -8.035 -9.689 1.00 91.69 98 LYS A N 1
ATOM 773 C CA . LYS A 1 98 ? -5.077 -9.224 -10.439 1.00 91.69 98 LYS A CA 1
ATOM 774 C C . LYS A 1 98 ? -5.971 -10.428 -10.145 1.00 91.69 98 LYS A C 1
ATOM 776 O O . LYS A 1 98 ? -6.354 -11.140 -11.067 1.00 91.69 98 LYS A O 1
ATOM 781 N N . ASN A 1 99 ? -6.356 -10.630 -8.884 1.00 91.44 99 ASN A N 1
ATOM 782 C CA . ASN A 1 99 ? -7.301 -11.682 -8.497 1.00 91.44 99 ASN A CA 1
ATOM 783 C C . ASN A 1 99 ? -8.692 -11.483 -9.133 1.00 91.44 99 ASN A C 1
ATOM 785 O O . ASN A 1 99 ? -9.361 -12.452 -9.479 1.00 91.44 99 ASN A O 1
ATOM 789 N N . PHE A 1 100 ? -9.111 -10.230 -9.330 1.00 91.69 100 PHE A N 1
ATOM 790 C CA . PHE A 1 100 ? -10.363 -9.880 -10.006 1.00 91.69 100 PHE A CA 1
ATOM 791 C C . PHE A 1 100 ? -10.240 -9.744 -11.530 1.00 91.69 100 PHE A C 1
ATOM 793 O O . PHE A 1 100 ? -11.255 -9.530 -12.187 1.00 91.69 100 PHE A O 1
ATOM 800 N N . VAL A 1 101 ? -9.039 -9.899 -12.102 1.00 91.62 101 VAL A N 1
ATOM 801 C CA . VAL A 1 101 ? -8.775 -9.755 -13.548 1.00 91.62 101 VAL A CA 1
ATOM 802 C C . VAL A 1 101 ? -9.141 -8.350 -14.070 1.00 91.62 101 VAL A C 1
ATOM 804 O O . VAL A 1 101 ? -9.629 -8.174 -15.185 1.00 91.62 101 VAL A O 1
ATOM 807 N N . LEU A 1 102 ? -8.934 -7.329 -13.233 1.00 92.00 102 LEU A N 1
ATOM 808 C CA . LEU A 1 102 ? -9.193 -5.911 -13.535 1.00 92.00 102 LEU A CA 1
ATOM 809 C C . LEU A 1 102 ? -7.913 -5.066 -13.549 1.00 92.00 102 LEU A C 1
ATOM 811 O O . LEU A 1 102 ? -7.956 -3.873 -13.845 1.00 92.00 102 LEU A O 1
ATOM 815 N N . ASP A 1 103 ? -6.774 -5.671 -13.228 1.00 91.25 103 ASP A N 1
ATOM 816 C CA . ASP A 1 103 ? -5.460 -5.035 -13.175 1.00 91.25 103 ASP A CA 1
ATOM 817 C C . ASP A 1 103 ? -5.119 -4.287 -14.465 1.00 91.25 103 ASP A C 1
ATOM 819 O O . ASP A 1 103 ? -4.812 -3.100 -14.398 1.00 91.25 103 ASP A O 1
ATOM 823 N N . GLN A 1 104 ? -5.265 -4.913 -15.634 1.00 89.75 104 GLN A N 1
ATOM 824 C CA . GLN A 1 104 ? -4.949 -4.250 -16.907 1.00 89.75 104 GLN A CA 1
ATOM 825 C C . GLN A 1 104 ? -5.850 -3.047 -17.209 1.00 89.75 104 GLN A C 1
ATOM 827 O O . GLN A 1 104 ? -5.363 -2.019 -17.673 1.00 89.75 104 GLN A O 1
ATOM 832 N N . GLN A 1 105 ? -7.153 -3.147 -16.931 1.00 89.62 105 GLN A N 1
ATOM 833 C CA . GLN A 1 105 ? -8.100 -2.068 -17.231 1.00 89.62 105 GLN A CA 1
ATOM 834 C C . GLN A 1 105 ? -7.906 -0.859 -16.316 1.00 89.62 105 GLN A C 1
ATOM 836 O O . GLN A 1 105 ? -8.050 0.274 -16.766 1.00 89.62 105 GLN A O 1
ATOM 841 N N . ILE A 1 106 ? -7.588 -1.095 -15.042 1.00 91.94 106 ILE A N 1
ATOM 842 C CA . ILE A 1 106 ? -7.451 -0.033 -14.043 1.00 91.94 106 ILE A CA 1
ATOM 843 C C . ILE A 1 106 ? -6.038 0.555 -14.058 1.00 91.94 106 ILE A C 1
ATOM 845 O O . ILE A 1 106 ? -5.880 1.769 -14.171 1.00 91.94 106 ILE A O 1
ATOM 849 N N . LEU A 1 107 ? -4.997 -0.283 -13.992 1.00 90.62 107 LEU A N 1
ATOM 850 C CA . LEU A 1 107 ? -3.607 0.189 -13.993 1.00 90.62 107 LEU A CA 1
ATOM 851 C C . LEU A 1 107 ? -3.214 0.769 -15.358 1.00 90.62 107 LEU A C 1
ATOM 853 O O . LEU A 1 107 ? -2.455 1.735 -15.411 1.00 90.62 107 LEU A O 1
ATOM 857 N N . GLY A 1 108 ? -3.786 0.251 -16.451 1.00 87.56 108 GLY A N 1
ATOM 858 C CA . GLY A 1 108 ? -3.549 0.751 -17.807 1.00 87.56 108 GLY A CA 1
ATOM 859 C C . GLY A 1 108 ? -3.984 2.200 -18.039 1.00 87.56 108 GLY A C 1
ATOM 860 O O . GLY A 1 108 ? -3.472 2.849 -18.946 1.00 87.56 108 GLY A O 1
ATOM 861 N N . GLN A 1 109 ? -4.869 2.753 -17.199 1.00 87.31 109 GLN A N 1
ATOM 862 C CA . GLN A 1 109 ? -5.260 4.167 -17.275 1.00 87.31 109 GLN A CA 1
ATOM 863 C C . GLN A 1 109 ? -4.167 5.129 -16.800 1.00 87.31 109 GLN A C 1
ATOM 865 O O . GLN A 1 109 ? -4.304 6.333 -17.004 1.00 87.31 109 GLN A O 1
ATOM 870 N N . LYS A 1 110 ? -3.109 4.631 -16.138 1.00 87.81 110 LYS A N 1
ATOM 871 C CA . LYS A 1 110 ? -1.991 5.443 -15.620 1.00 87.81 110 LYS A CA 1
ATOM 872 C C . LYS A 1 110 ? -2.411 6.596 -14.694 1.00 87.81 110 LYS A C 1
ATOM 874 O O . LYS A 1 110 ? -1.625 7.506 -14.439 1.00 87.81 110 LYS A O 1
ATOM 879 N N . HIS A 1 111 ? -3.622 6.551 -14.141 1.00 88.94 111 HIS A N 1
ATOM 880 C CA . HIS A 1 111 ? -4.179 7.641 -13.349 1.00 88.94 111 HIS A CA 1
ATOM 881 C C . HIS A 1 111 ? -3.828 7.478 -11.865 1.00 88.94 111 HIS A C 1
ATOM 883 O O . HIS A 1 111 ? -4.595 6.931 -11.075 1.00 88.94 111 HIS A O 1
ATOM 889 N N . PHE A 1 112 ? -2.632 7.938 -11.499 1.00 90.56 112 PHE A N 1
ATOM 890 C CA . PHE A 1 112 ? -2.137 7.927 -10.123 1.00 90.56 112 PHE A CA 1
ATOM 891 C C . PHE A 1 112 ? -2.127 9.345 -9.561 1.00 90.56 112 PHE A C 1
ATOM 893 O O . PHE A 1 112 ? -1.630 10.264 -10.208 1.00 90.56 112 PHE A O 1
ATOM 900 N N . GLN A 1 113 ? -2.633 9.506 -8.340 1.00 87.56 113 GLN A N 1
ATOM 901 C CA . GLN A 1 113 ? -2.628 10.775 -7.623 1.00 87.56 113 GLN A CA 1
ATOM 902 C C . GLN A 1 113 ? -2.093 10.568 -6.206 1.00 87.56 113 GLN A C 1
ATOM 904 O O . GLN A 1 113 ? -2.499 9.641 -5.504 1.00 87.56 113 GLN A O 1
ATOM 909 N N . GLU A 1 114 ? -1.173 11.435 -5.789 1.00 87.19 114 GLU A N 1
ATOM 910 C CA . GLU A 1 114 ? -0.650 11.450 -4.426 1.00 87.19 114 GLU A CA 1
ATOM 911 C C . GLU A 1 114 ? -1.707 12.017 -3.474 1.00 87.19 114 GLU A C 1
ATOM 913 O O . GLU A 1 114 ? -2.206 13.127 -3.662 1.00 87.19 114 GLU A O 1
ATOM 918 N N . TYR A 1 115 ? -2.055 11.246 -2.443 1.00 86.81 115 TYR A N 1
ATOM 919 C CA . TYR A 1 115 ? -2.929 11.721 -1.380 1.00 86.81 115 TYR A CA 1
ATOM 920 C C . TYR A 1 115 ? -2.108 12.466 -0.328 1.00 86.81 115 TYR A C 1
ATOM 922 O O . TYR A 1 115 ? -1.262 11.872 0.344 1.00 86.81 115 TYR A O 1
ATOM 930 N N . VAL A 1 116 ? -2.399 13.755 -0.155 1.00 82.88 116 VAL A N 1
ATOM 931 C CA . VAL A 1 116 ? -1.828 14.591 0.904 1.00 82.88 116 VAL A CA 1
ATOM 932 C C . VAL A 1 116 ? -2.951 14.966 1.869 1.00 82.88 116 VAL A C 1
ATOM 934 O O . VAL A 1 116 ? -3.920 15.599 1.439 1.00 82.88 116 VAL A O 1
ATOM 937 N N . PRO A 1 117 ? -2.862 14.594 3.161 1.00 81.50 117 PRO A N 1
ATOM 938 C CA . PRO A 1 117 ? -3.851 15.008 4.143 1.00 81.50 117 PRO A CA 1
ATOM 939 C C . PRO A 1 117 ? -3.932 16.540 4.202 1.00 81.50 117 PRO A C 1
ATOM 941 O O . PRO A 1 117 ? -2.885 17.194 4.264 1.00 81.50 117 PRO A O 1
ATOM 944 N N . PRO A 1 118 ? -5.138 17.129 4.228 1.00 74.88 118 PRO A N 1
ATOM 945 C CA . PRO A 1 118 ? -5.289 18.580 4.267 1.00 74.88 118 PRO A CA 1
ATOM 946 C C . PRO A 1 118 ? -4.615 19.194 5.501 1.00 74.88 118 PRO A C 1
ATOM 948 O O . PRO A 1 118 ? -4.057 20.282 5.404 1.00 74.88 118 PRO A O 1
ATOM 951 N N . ASP A 1 119 ? -4.550 18.473 6.623 1.00 73.44 119 ASP A N 1
ATOM 952 C CA . ASP A 1 119 ? -3.853 18.915 7.838 1.00 73.44 119 ASP A CA 1
ATOM 953 C C . ASP A 1 119 ? -2.378 19.259 7.583 1.00 73.44 119 ASP A C 1
ATOM 955 O O . ASP A 1 119 ? -1.862 20.239 8.114 1.00 73.44 119 ASP A O 1
ATOM 959 N N . VAL A 1 120 ? -1.703 18.509 6.707 1.00 68.81 120 VAL A N 1
ATOM 960 C CA . VAL A 1 120 ? -0.299 18.756 6.338 1.00 68.81 120 VAL A CA 1
ATOM 961 C C . VAL A 1 120 ? -0.171 20.004 5.458 1.00 68.81 120 VAL A C 1
ATOM 963 O O . VAL A 1 120 ? 0.813 20.736 5.560 1.00 68.81 120 VAL A O 1
ATOM 966 N N . VAL A 1 121 ? -1.186 20.286 4.635 1.00 61.34 121 VAL A N 1
ATOM 967 C CA . VAL A 1 121 ? -1.238 21.479 3.776 1.00 61.34 121 VAL A CA 1
ATOM 968 C C . VAL A 1 121 ? -1.412 22.750 4.614 1.00 61.34 121 VAL A C 1
ATOM 970 O O . VAL A 1 121 ? -0.791 23.770 4.318 1.00 61.34 121 VAL A O 1
ATOM 973 N N . PHE A 1 122 ? -2.202 22.691 5.690 1.00 56.50 122 PHE A N 1
ATOM 974 C CA . PHE A 1 122 ? -2.431 23.833 6.583 1.00 56.50 122 PHE A CA 1
ATOM 975 C C . PHE A 1 122 ? -1.352 24.002 7.663 1.00 56.50 122 PHE A C 1
ATOM 977 O O . PHE A 1 122 ? -1.157 25.116 8.147 1.00 56.50 122 PHE A O 1
ATOM 984 N N . SER A 1 123 ? -0.631 22.933 8.026 1.00 57.38 123 SER A N 1
ATOM 985 C CA . SER A 1 123 ? 0.366 22.962 9.107 1.00 57.38 123 SER A CA 1
ATOM 986 C C . SER A 1 123 ? 1.771 23.433 8.681 1.00 57.38 123 SER A C 1
ATOM 988 O O . SER A 1 123 ? 2.632 23.600 9.541 1.00 57.38 123 SER A O 1
ATOM 990 N N . GLY A 1 124 ? 1.993 23.737 7.394 1.00 52.12 124 GLY A N 1
ATOM 991 C CA . GLY A 1 124 ? 3.032 24.689 6.971 1.00 52.12 124 GLY A CA 1
ATOM 992 C C . GLY A 1 124 ? 4.476 24.192 6.799 1.00 52.12 124 GLY A C 1
ATOM 993 O O . GLY A 1 124 ? 5.383 24.987 7.025 1.00 52.12 124 GLY A O 1
ATOM 994 N N . GLU A 1 125 ? 4.732 22.953 6.355 1.00 48.69 125 GLU A N 1
ATOM 995 C CA . GLU A 1 125 ? 6.121 22.492 6.095 1.00 48.69 125 GLU A CA 1
ATOM 996 C C . GLU A 1 125 ? 6.471 22.140 4.638 1.00 48.69 125 GLU A C 1
ATOM 998 O O . GLU A 1 125 ? 7.651 22.013 4.317 1.00 48.69 125 GLU A O 1
ATOM 1003 N N . LYS A 1 126 ? 5.513 22.077 3.705 1.00 42.69 126 LYS A N 1
ATOM 1004 C CA . LYS A 1 126 ? 5.823 22.003 2.263 1.00 42.69 126 LYS A CA 1
ATOM 1005 C C . LYS A 1 126 ? 4.882 22.879 1.449 1.00 42.69 126 LYS A C 1
ATOM 1007 O O . LYS A 1 126 ? 3.889 22.422 0.895 1.00 42.69 126 LYS A O 1
ATOM 1012 N N . SER A 1 127 ? 5.245 24.152 1.337 1.00 40.81 127 SER A N 1
ATOM 1013 C CA . SER A 1 127 ? 4.695 25.078 0.347 1.00 40.81 127 SER A CA 1
ATOM 1014 C C . SER A 1 127 ? 5.183 24.710 -1.060 1.00 40.81 127 SER A C 1
ATOM 1016 O O . SER A 1 127 ? 5.950 25.449 -1.671 1.00 40.81 127 SER A O 1
ATOM 1018 N N . THR A 1 128 ? 4.756 23.569 -1.598 1.00 41.91 128 THR A N 1
ATOM 1019 C CA . THR A 1 128 ? 4.635 23.430 -3.054 1.00 41.91 128 THR A CA 1
ATOM 1020 C C . THR A 1 128 ? 3.232 23.880 -3.396 1.00 41.91 128 THR A C 1
ATOM 1022 O O . THR A 1 128 ? 2.259 23.161 -3.187 1.00 41.91 128 THR A O 1
ATOM 1025 N N . VAL A 1 129 ? 3.166 25.140 -3.810 1.00 43.25 129 VAL A N 1
ATOM 1026 C CA . VAL A 1 129 ? 1.988 25.862 -4.274 1.00 43.25 129 VAL A CA 1
ATOM 1027 C C . VAL A 1 129 ? 1.129 24.941 -5.138 1.00 43.25 129 VAL A C 1
ATOM 1029 O O . VAL A 1 129 ? 1.496 24.614 -6.262 1.00 43.25 129 VAL A O 1
ATOM 1032 N N . VAL A 1 130 ? -0.020 24.524 -4.607 1.00 45.19 130 VAL A N 1
ATOM 1033 C CA . VAL A 1 130 ? -1.123 24.078 -5.451 1.00 45.19 130 VAL A CA 1
ATOM 1034 C C . VAL A 1 130 ? -1.618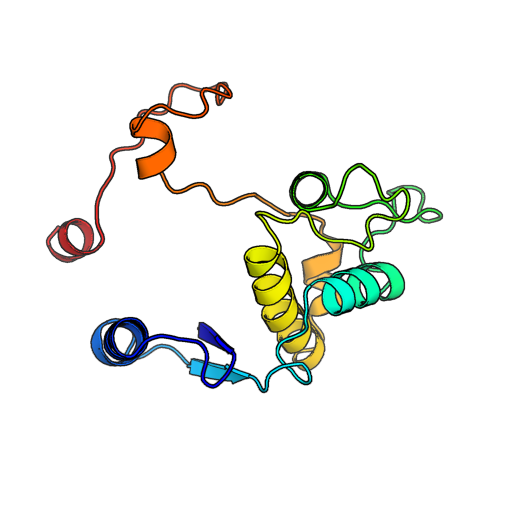 25.354 -6.125 1.00 45.19 130 VAL A C 1
ATOM 1036 O O . VAL A 1 130 ? -2.156 26.244 -5.462 1.00 45.19 130 VAL A O 1
ATOM 1039 N N . GLU A 1 131 ? -1.331 25.507 -7.417 1.00 41.19 131 GLU A N 1
ATOM 1040 C CA . GLU A 1 131 ? -1.908 26.572 -8.234 1.00 41.19 131 GLU A CA 1
ATOM 1041 C C . GLU A 1 131 ? -3.432 26.418 -8.218 1.00 41.19 131 GLU A C 1
ATOM 1043 O O . GLU A 1 131 ? -4.008 25.576 -8.900 1.00 41.19 131 GLU A O 1
ATOM 1048 N N . GLY A 1 132 ? -4.083 27.211 -7.372 1.00 38.25 132 GLY A N 1
ATOM 1049 C CA . GLY A 1 132 ? -5.526 27.191 -7.185 1.00 38.25 132 GLY A CA 1
ATOM 1050 C C . GLY A 1 132 ? -5.871 27.282 -5.710 1.00 38.25 132 GLY A C 1
ATOM 1051 O O . GLY A 1 132 ? -5.978 26.271 -5.026 1.00 38.25 132 GLY A O 1
ATOM 1052 N N . GLY A 1 133 ? -6.057 28.511 -5.224 1.00 40.22 133 GLY A N 1
ATOM 1053 C CA . GLY A 1 133 ? -6.542 28.811 -3.880 1.00 40.22 133 GLY A CA 1
ATOM 1054 C C . GLY A 1 133 ? -7.954 28.277 -3.638 1.00 40.22 133 GLY A C 1
ATOM 1055 O O . GLY A 1 133 ? -8.920 29.034 -3.630 1.00 40.22 133 GLY A O 1
ATOM 1056 N N . LEU A 1 134 ? -8.070 26.973 -3.420 1.00 45.09 134 LEU A N 1
ATOM 1057 C CA . LEU A 1 134 ? -9.228 26.347 -2.811 1.00 45.09 134 LEU A CA 1
ATOM 1058 C C . 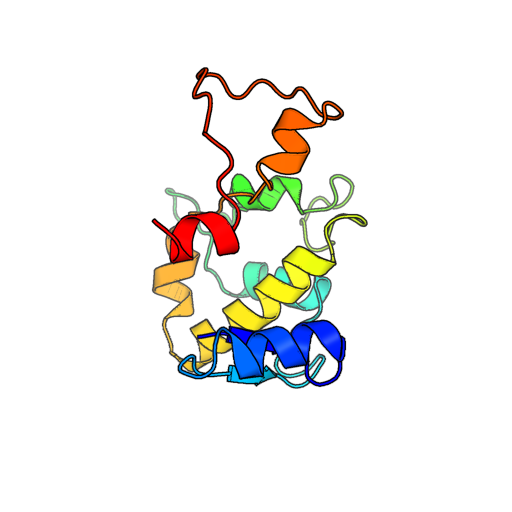LEU A 1 134 ? -8.907 26.211 -1.328 1.00 45.09 134 LEU A C 1
ATOM 1060 O O . LEU A 1 134 ? -8.205 25.298 -0.899 1.00 45.09 134 LEU A O 1
ATOM 1064 N N . SER A 1 135 ? -9.406 27.158 -0.536 1.00 55.56 135 SER A N 1
ATOM 1065 C CA . SER A 1 135 ? -9.531 26.992 0.907 1.00 55.56 135 SER A CA 1
ATOM 1066 C C . SER A 1 135 ? -10.482 25.821 1.168 1.00 55.56 135 SER A C 1
ATOM 1068 O O . SER A 1 135 ? -11.692 26.007 1.304 1.00 55.56 135 SER A O 1
ATOM 1070 N N . THR A 1 136 ? -9.960 24.598 1.155 1.00 57.31 136 THR A N 1
ATOM 1071 C CA . THR A 1 136 ? -10.749 23.409 1.469 1.00 57.31 136 THR A CA 1
ATOM 1072 C C . THR A 1 136 ? -11.023 23.433 2.966 1.00 57.31 136 THR A C 1
ATOM 1074 O O . THR A 1 136 ? -10.097 23.376 3.771 1.00 57.31 136 THR A O 1
ATOM 1077 N N . MET A 1 137 ? -12.292 23.574 3.349 1.00 72.69 137 MET A N 1
ATOM 1078 C CA . MET A 1 137 ? -12.697 23.475 4.748 1.00 72.69 137 MET A CA 1
ATOM 1079 C C . MET A 1 137 ? -12.339 22.077 5.264 1.00 72.69 137 MET A C 1
ATOM 1081 O O . MET A 1 1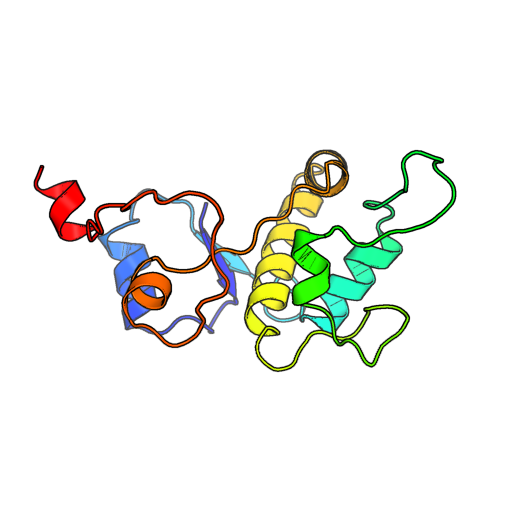37 ? -12.792 21.079 4.707 1.00 72.69 137 MET A O 1
ATOM 1085 N N . VAL A 1 138 ? -11.525 22.004 6.319 1.00 69.62 138 VAL A N 1
ATOM 1086 C CA . VAL A 1 138 ? -11.192 20.731 6.964 1.00 69.62 138 VAL A CA 1
ATOM 1087 C C . VAL A 1 138 ? -12.361 20.326 7.851 1.00 69.62 138 VAL A C 1
ATOM 1089 O O . VAL A 1 138 ? -12.667 20.990 8.841 1.00 69.62 138 VAL A O 1
ATOM 1092 N N . LEU A 1 139 ? -13.033 19.244 7.473 1.00 73.12 139 LEU A N 1
ATOM 1093 C 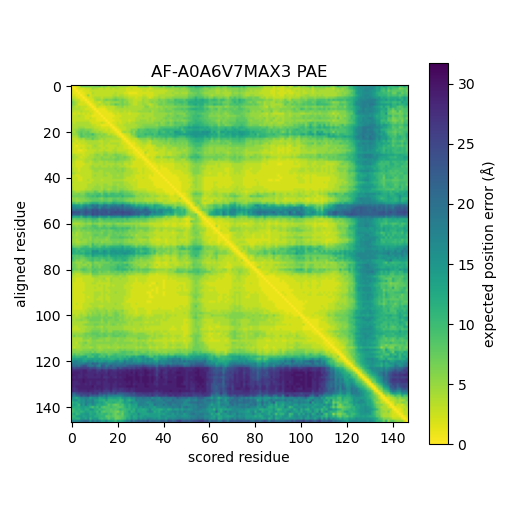CA . LEU A 1 139 ? -14.096 18.622 8.250 1.00 73.12 139 LEU A CA 1
ATOM 1094 C C . LEU A 1 139 ? -13.619 17.234 8.667 1.00 73.12 139 LEU A C 1
ATOM 1096 O O . LEU A 1 139 ? -13.430 16.363 7.821 1.00 73.12 139 LEU A O 1
ATOM 1100 N N . ASP A 1 140 ? -13.422 17.029 9.968 1.00 74.19 140 ASP A N 1
ATOM 1101 C CA . ASP A 1 140 ? -13.100 15.705 10.501 1.00 74.19 140 ASP A CA 1
ATOM 1102 C C . ASP A 1 140 ? -14.320 14.767 10.409 1.00 74.19 140 ASP A C 1
ATOM 1104 O O . ASP A 1 140 ? -15.473 15.214 10.373 1.00 74.19 140 ASP A O 1
ATOM 1108 N N . ALA A 1 141 ? -14.082 13.456 10.418 1.00 75.94 141 ALA A N 1
ATOM 1109 C CA . ALA A 1 141 ? -15.096 12.414 10.267 1.00 75.94 141 ALA A CA 1
ATOM 1110 C C . ALA A 1 141 ? -16.248 12.539 11.283 1.00 75.94 141 ALA A C 1
ATOM 1112 O O . ALA A 1 141 ? -17.400 12.248 10.959 1.00 75.94 141 ALA A O 1
ATOM 1113 N N . ILE A 1 142 ? -15.959 13.005 12.503 1.00 76.62 142 ILE A N 1
ATOM 1114 C CA . ILE A 1 142 ? -16.978 13.262 13.533 1.00 76.62 142 ILE A CA 1
ATOM 1115 C C . ILE A 1 142 ? -17.887 14.425 13.120 1.00 76.62 142 ILE A C 1
ATOM 1117 O O . ILE A 1 142 ? -19.100 14.352 13.294 1.00 76.62 142 ILE A O 1
ATOM 1121 N N . THR A 1 143 ? -17.312 15.485 12.549 1.00 77.81 143 THR A N 1
ATOM 1122 C CA . THR A 1 143 ? -18.068 16.666 12.112 1.00 77.81 143 THR A CA 1
ATOM 1123 C C . THR A 1 143 ? -18.977 16.319 10.936 1.00 77.81 143 THR A C 1
ATOM 1125 O O . THR A 1 143 ? -20.128 16.735 10.931 1.00 77.81 143 THR A O 1
ATOM 1128 N N . ILE A 1 144 ? -18.506 15.498 9.991 1.00 77.62 144 ILE A N 1
ATOM 1129 C CA . ILE A 1 144 ? -19.317 15.035 8.851 1.00 77.62 144 ILE A CA 1
ATOM 1130 C C . ILE A 1 144 ? -20.504 14.179 9.311 1.00 77.62 144 ILE A C 1
ATOM 1132 O O . ILE A 1 144 ? -21.599 14.352 8.798 1.00 77.62 144 ILE A O 1
ATOM 1136 N N . ASN A 1 145 ? -20.316 13.277 10.279 1.00 74.81 145 ASN A N 1
ATOM 1137 C CA . ASN A 1 145 ? -21.407 12.420 10.765 1.00 74.81 145 ASN A CA 1
ATOM 1138 C C . ASN A 1 145 ? -22.486 13.169 11.564 1.00 74.81 145 ASN A C 1
ATOM 1140 O O . ASN A 1 145 ? -23.580 12.640 11.743 1.00 74.81 145 ASN A O 1
ATOM 1144 N N . ASN A 1 146 ? -22.164 14.350 12.094 1.00 73.44 146 ASN A N 1
ATOM 1145 C CA . ASN A 1 146 ? -23.073 15.131 12.933 1.00 73.44 146 ASN A CA 1
ATOM 1146 C C . ASN A 1 146 ? -23.864 16.200 12.156 1.00 73.44 146 ASN A C 1
ATOM 1148 O O . ASN A 1 146 ? -24.784 16.782 12.734 1.00 73.44 146 ASN A O 1
ATOM 1152 N N . LEU A 1 147 ? -23.480 16.491 10.908 1.00 67.88 147 LEU A N 1
ATOM 1153 C CA . LEU A 1 147 ? -24.158 17.425 9.998 1.00 67.88 147 LEU A CA 1
ATOM 1154 C C . LEU A 1 147 ? -25.247 16.709 9.189 1.00 67.88 147 LEU A C 1
ATOM 1156 O O . LEU A 1 147 ? -26.284 17.362 8.937 1.00 67.88 147 LEU A O 1
#

Mean predicted aligned error: 8.96 Å

Foldseek 3Di:
DAEDAPPPDDPVVVCCCCPVVVVDDYDHAYPCPQQNFLLRLLVCLQVVLLAADPVRPDGDQQPQCVVQFDPVDPSSSHGDPVNRVVSSVVSNVLSVCVVVVNNNVVSNVSDHHDDDPVCVVVVDDDPPDPPDPDPPDDADPVNVVVD

Nearest PDB structures (foldseek):
  2o8b-assembly1_B  TM=8.995E-01  e=1.422E-08  Homo sapiens
  2o8d-assembly1_B  TM=9.004E-01  e=3.681E-08  Homo sapiens
  8ag6-assembly1_B  TM=8.752E-01  e=3.268E-08  Homo sapiens
  2o8f-assembly1_B  TM=8.776E-01  e=3.681E-08  Homo sapiens
  2o8e-assembly1_B  TM=8.975E-01  e=4.955E-08  Homo sapiens

Organism: NCBI:txid1563983

Radius of gyration: 17.67 Å; Cα contacts (8 Å, |Δi|>4): 148; chains: 1; bounding box: 43×42×47 Å